Protein AF-A0A957AIT2-F1 (afdb_monomer_lite)

Structure (mmCIF, N/CA/C/O backbone):
data_AF-A0A957AIT2-F1
#
_entry.id   AF-A0A957AIT2-F1
#
loop_
_atom_site.group_PDB
_atom_site.id
_atom_site.type_symbol
_atom_site.label_atom_id
_atom_site.label_alt_id
_atom_site.label_comp_id
_atom_site.label_asym_id
_atom_site.label_entity_id
_atom_site.label_seq_id
_atom_site.pdbx_PDB_ins_code
_atom_site.Cartn_x
_atom_site.Cartn_y
_atom_site.Cartn_z
_atom_site.occupancy
_atom_site.B_iso_or_equiv
_atom_site.auth_seq_id
_atom_site.auth_comp_id
_atom_site.auth_asym_id
_atom_site.auth_atom_id
_atom_site.pdbx_PDB_model_num
ATOM 1 N N . ASN A 1 1 ? -13.428 -5.213 10.935 1.00 80.31 1 ASN A N 1
ATOM 2 C CA . ASN A 1 1 ? -12.394 -4.360 10.309 1.00 80.31 1 ASN A CA 1
ATOM 3 C C . ASN A 1 1 ? -12.955 -3.032 9.806 1.00 80.31 1 ASN A C 1
ATOM 5 O O . ASN A 1 1 ? -12.672 -2.634 8.687 1.00 80.31 1 ASN A O 1
ATOM 9 N N . GLU A 1 2 ? -13.707 -2.299 10.631 1.00 89.56 2 GLU A N 1
ATOM 10 C CA . GLU A 1 2 ? -14.341 -1.042 10.191 1.00 89.56 2 GLU A CA 1
ATOM 11 C C . GLU A 1 2 ? -13.316 0.055 9.853 1.00 89.56 2 GLU A C 1
ATOM 13 O O . GLU A 1 2 ? -13.430 0.716 8.826 1.00 89.56 2 GLU A O 1
ATOM 18 N N . MET A 1 3 ? -12.256 0.192 10.657 1.00 92.62 3 MET A N 1
ATOM 19 C CA . MET A 1 3 ? -11.176 1.155 10.390 1.00 92.62 3 MET A CA 1
ATOM 20 C C . MET A 1 3 ? -10.476 0.885 9.052 1.00 92.62 3 MET A C 1
ATOM 22 O O . MET A 1 3 ? -10.185 1.811 8.296 1.00 92.62 3 MET A O 1
ATOM 26 N N . LEU A 1 4 ? -10.222 -0.390 8.745 1.00 95.00 4 LEU A N 1
ATOM 27 C CA . LEU A 1 4 ? -9.573 -0.775 7.497 1.00 95.00 4 LEU A CA 1
ATOM 28 C C . LEU A 1 4 ? -10.496 -0.554 6.294 1.00 95.00 4 LEU A C 1
ATOM 30 O O . LEU A 1 4 ? -10.019 -0.084 5.270 1.00 95.00 4 LEU A O 1
ATOM 34 N N . GLU A 1 5 ? -11.803 -0.806 6.428 1.00 95.38 5 GLU A N 1
ATOM 35 C CA . GLU A 1 5 ? -12.797 -0.488 5.390 1.00 95.38 5 GLU A CA 1
ATOM 36 C C . GLU A 1 5 ? -12.816 1.009 5.052 1.00 95.38 5 GLU A C 1
ATOM 38 O O . GLU A 1 5 ? -12.813 1.400 3.883 1.00 95.38 5 GLU A O 1
ATOM 43 N N . GLN A 1 6 ? -12.766 1.872 6.071 1.00 93.88 6 GLN A N 1
ATOM 44 C CA . GLN A 1 6 ? -12.713 3.323 5.867 1.00 93.88 6 GLN A CA 1
ATOM 45 C C . GLN A 1 6 ? -11.458 3.748 5.097 1.00 93.88 6 GLN A C 1
ATOM 47 O O . GLN A 1 6 ? -11.542 4.572 4.182 1.00 93.88 6 GLN A O 1
ATOM 52 N N . VAL A 1 7 ? -10.297 3.173 5.430 1.00 95.38 7 VAL A N 1
ATOM 53 C CA . VAL A 1 7 ? -9.059 3.428 4.681 1.00 95.38 7 VAL A CA 1
ATOM 54 C C . VAL A 1 7 ? -9.151 2.862 3.269 1.00 95.38 7 VAL A C 1
ATOM 56 O O . VAL A 1 7 ? -8.837 3.574 2.317 1.00 95.38 7 VAL A O 1
ATOM 59 N N . ARG A 1 8 ? -9.633 1.628 3.109 1.00 95.81 8 ARG A N 1
ATOM 60 C CA . ARG A 1 8 ? -9.794 0.954 1.818 1.00 95.81 8 ARG A CA 1
ATOM 61 C C . ARG A 1 8 ? -10.650 1.771 0.855 1.00 95.81 8 ARG A C 1
ATOM 63 O O . ARG A 1 8 ? -10.234 1.977 -0.280 1.00 95.81 8 ARG A O 1
ATOM 70 N N . ASN A 1 9 ? -11.775 2.322 1.307 1.00 96.62 9 ASN A N 1
ATOM 71 C CA . ASN A 1 9 ? -12.659 3.138 0.465 1.00 96.62 9 ASN A CA 1
ATOM 72 C C . ASN A 1 9 ? -11.983 4.392 -0.105 1.00 96.62 9 ASN A C 1
ATOM 74 O O . ASN A 1 9 ? -12.340 4.852 -1.188 1.00 96.62 9 ASN A O 1
ATOM 78 N N . ARG A 1 10 ? -10.992 4.934 0.605 1.00 96.25 10 ARG A N 1
ATOM 79 C CA . ARG A 1 10 ? -10.238 6.124 0.189 1.00 96.25 10 ARG A CA 1
ATOM 80 C C . ARG A 1 10 ? -8.990 5.761 -0.609 1.00 96.25 10 ARG A C 1
ATOM 82 O O . ARG A 1 10 ? -8.646 6.451 -1.563 1.00 96.25 10 ARG A O 1
ATOM 89 N N . LEU A 1 11 ? -8.317 4.681 -0.222 1.00 96.56 11 LEU A N 1
ATOM 90 C CA . LEU A 1 11 ? -7.051 4.245 -0.799 1.00 96.56 11 LEU A CA 1
ATOM 91 C C . LEU A 1 11 ? -7.244 3.515 -2.132 1.00 96.56 11 LEU A C 1
ATOM 93 O O . LEU A 1 11 ? -6.480 3.756 -3.062 1.00 96.56 11 LEU A O 1
ATOM 97 N N . LEU A 1 12 ? -8.265 2.663 -2.259 1.00 97.62 12 LEU A N 1
ATOM 98 C CA . LEU A 1 12 ? -8.446 1.796 -3.426 1.00 97.62 12 LEU A CA 1
ATOM 99 C C . LEU A 1 12 ? -8.491 2.555 -4.768 1.00 97.62 12 LEU A C 1
ATOM 101 O O . LEU A 1 12 ? -7.780 2.134 -5.681 1.00 97.62 12 LEU A O 1
ATOM 105 N N . PRO A 1 13 ? -9.208 3.691 -4.910 1.00 97.88 13 PRO A N 1
ATOM 106 C CA . PRO A 1 13 ? -9.171 4.469 -6.150 1.00 97.88 13 PRO A CA 1
ATOM 107 C C . PRO A 1 13 ? -7.765 4.983 -6.498 1.00 97.88 13 PRO A C 1
ATOM 109 O O . PRO A 1 13 ? -7.395 5.061 -7.668 1.00 97.88 13 PRO A O 1
ATOM 112 N N . MET A 1 14 ? -6.951 5.309 -5.486 1.00 97.56 14 MET A N 1
ATOM 113 C CA . MET A 1 14 ? -5.562 5.732 -5.690 1.00 97.56 14 MET A CA 1
ATOM 114 C C . MET A 1 14 ? -4.704 4.565 -6.189 1.00 97.56 14 MET A C 1
AT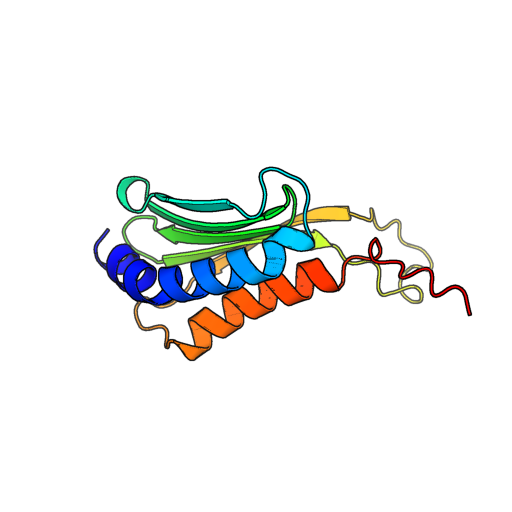OM 116 O O . MET A 1 14 ? -3.905 4.743 -7.105 1.00 97.56 14 MET A O 1
ATOM 120 N N . LEU A 1 15 ? -4.893 3.369 -5.619 1.00 98.00 15 LEU A N 1
ATOM 121 C CA . LEU A 1 15 ? -4.174 2.164 -6.040 1.00 98.00 15 LEU A CA 1
ATOM 122 C C . LEU A 1 15 ? -4.541 1.755 -7.467 1.00 98.00 15 LEU A C 1
ATOM 124 O O . LEU A 1 15 ? -3.652 1.395 -8.228 1.00 98.00 15 LEU A O 1
ATOM 128 N N . GLN A 1 16 ? -5.818 1.860 -7.846 1.00 98.19 16 GLN A N 1
ATOM 129 C CA . GLN A 1 16 ? -6.288 1.606 -9.213 1.00 98.19 16 GLN A CA 1
ATOM 130 C C . GLN A 1 16 ? -5.595 2.518 -10.225 1.00 98.19 16 GLN A C 1
ATOM 132 O O . GLN A 1 16 ? -5.035 2.031 -11.205 1.00 98.19 16 GLN A O 1
ATOM 137 N N . LEU A 1 17 ? -5.547 3.821 -9.941 1.00 97.31 17 LEU A N 1
ATOM 138 C CA . LEU A 1 17 ? -4.866 4.785 -10.801 1.00 97.31 17 LEU A CA 1
ATOM 139 C C . LEU A 1 17 ? -3.369 4.474 -10.944 1.00 97.31 17 LEU A C 1
ATOM 141 O O . LEU A 1 17 ? -2.831 4.492 -12.051 1.00 97.31 17 LEU A O 1
ATOM 145 N N . VAL A 1 18 ? -2.681 4.179 -9.837 1.00 95.81 18 VAL A N 1
ATOM 146 C CA . VAL A 1 18 ? -1.254 3.821 -9.881 1.00 95.81 18 VAL A CA 1
ATOM 147 C C . VAL A 1 18 ? -1.041 2.512 -10.633 1.00 95.81 18 VAL A C 1
ATOM 149 O O . VAL A 1 18 ? -0.117 2.423 -11.440 1.00 95.81 18 VAL A O 1
ATOM 152 N N . ALA A 1 19 ? -1.908 1.521 -10.428 1.00 96.44 19 ALA A N 1
ATOM 153 C CA . ALA A 1 19 ? -1.818 0.237 -11.103 1.00 96.44 19 ALA A CA 1
ATOM 154 C C . ALA A 1 19 ? -1.911 0.386 -12.629 1.00 96.44 19 ALA A C 1
ATOM 156 O O . ALA A 1 19 ? -1.110 -0.194 -13.362 1.00 96.44 19 ALA A O 1
ATOM 157 N N . GLU A 1 20 ? -2.834 1.215 -13.117 1.00 96.25 20 GLU A N 1
ATOM 158 C CA . GLU A 1 20 ? -2.952 1.528 -14.544 1.00 96.25 20 GLU A CA 1
ATOM 159 C C . GLU A 1 20 ? -1.698 2.214 -15.096 1.00 96.25 20 GLU A C 1
ATOM 161 O O . GLU A 1 20 ? -1.211 1.844 -16.164 1.00 96.25 20 GLU A O 1
ATOM 166 N N . GLN A 1 21 ? -1.134 3.170 -14.354 1.00 93.88 21 GLN A N 1
ATOM 167 C CA . GLN A 1 21 ? 0.076 3.887 -14.768 1.00 93.88 21 GLN A CA 1
ATOM 168 C C . GLN A 1 21 ? 1.330 3.004 -14.785 1.00 93.88 21 GLN A C 1
ATOM 170 O O . GLN A 1 21 ? 2.229 3.232 -15.598 1.00 93.88 21 GLN A O 1
ATOM 175 N N . TYR A 1 22 ? 1.416 2.026 -13.880 1.00 92.88 22 TYR A N 1
ATOM 176 C CA . TYR A 1 22 ? 2.583 1.152 -13.739 1.00 92.88 22 TYR A CA 1
ATOM 177 C C . TYR A 1 22 ? 2.519 -0.110 -14.585 1.00 92.88 22 TYR A C 1
ATOM 179 O O . TYR A 1 22 ? 3.575 -0.665 -14.870 1.00 92.88 22 TYR A O 1
ATOM 187 N N . ARG A 1 23 ? 1.337 -0.523 -15.058 1.00 92.56 23 ARG A N 1
ATOM 188 C CA . ARG A 1 23 ? 1.161 -1.695 -15.931 1.00 92.56 23 ARG A CA 1
ATOM 189 C C . ARG A 1 23 ? 2.180 -1.801 -17.083 1.00 92.56 23 ARG A C 1
ATOM 191 O O . ARG A 1 23 ? 2.694 -2.894 -17.276 1.00 92.56 23 ARG A O 1
ATOM 198 N N . PRO A 1 24 ? 2.545 -0.732 -17.824 1.00 90.62 24 PRO A N 1
ATOM 199 C CA . PRO A 1 24 ? 3.543 -0.844 -18.896 1.00 90.62 24 PRO A CA 1
ATOM 200 C C . PRO A 1 24 ? 5.010 -0.860 -18.416 1.00 90.62 24 PRO A C 1
ATOM 202 O O . PRO A 1 24 ? 5.911 -0.930 -19.245 1.00 90.62 24 PRO A O 1
ATOM 205 N N . ARG A 1 25 ? 5.277 -0.720 -17.110 1.00 86.00 25 ARG A N 1
ATOM 206 C CA . ARG A 1 25 ? 6.625 -0.547 -16.526 1.00 86.00 25 ARG A CA 1
ATOM 207 C C . ARG A 1 25 ? 7.098 -1.740 -15.703 1.00 86.00 25 ARG A C 1
ATOM 209 O O . ARG A 1 25 ? 8.224 -1.719 -15.214 1.00 86.00 25 ARG A O 1
ATOM 216 N N . VAL A 1 26 ? 6.237 -2.728 -15.503 1.00 87.62 26 VAL A N 1
ATOM 217 C CA . VAL A 1 26 ? 6.478 -3.871 -14.622 1.00 87.62 26 VAL A CA 1
ATOM 218 C C . VAL A 1 26 ? 6.249 -5.170 -15.385 1.00 87.62 26 VAL A C 1
ATOM 220 O O . VAL A 1 26 ? 5.722 -5.165 -16.498 1.00 87.62 26 VAL A O 1
ATOM 223 N N . ALA A 1 27 ? 6.694 -6.283 -14.809 1.00 86.75 27 ALA A N 1
ATOM 224 C CA . ALA A 1 27 ? 6.526 -7.594 -15.421 1.00 86.75 27 ALA A CA 1
ATOM 225 C C . ALA A 1 27 ? 5.043 -7.984 -15.547 1.00 86.75 27 ALA A C 1
ATOM 227 O O . ALA A 1 27 ? 4.184 -7.500 -14.809 1.00 86.75 27 ALA A O 1
ATOM 228 N N . GLU A 1 28 ? 4.754 -8.906 -16.465 1.00 88.50 28 GLU A N 1
ATOM 229 C CA . GLU A 1 28 ? 3.422 -9.492 -16.594 1.00 88.50 28 GLU A CA 1
ATOM 230 C C . GLU A 1 28 ? 2.959 -10.105 -15.261 1.00 88.50 28 GLU A C 1
ATOM 232 O O . GLU A 1 28 ? 3.749 -10.687 -14.516 1.00 88.50 28 GLU A O 1
ATOM 237 N N . GLY A 1 29 ? 1.674 -9.934 -14.945 1.00 90.56 29 GLY A N 1
ATOM 238 C CA . GLY A 1 29 ? 1.106 -10.295 -13.644 1.00 90.56 29 GLY A CA 1
ATOM 239 C C . GLY A 1 29 ? 1.179 -9.182 -12.597 1.00 90.56 29 GLY A C 1
ATOM 240 O O . GLY A 1 29 ? 0.516 -9.297 -11.573 1.00 90.56 29 GLY A O 1
ATOM 241 N N . TYR A 1 30 ? 1.892 -8.087 -12.872 1.00 93.69 30 TYR A N 1
ATOM 242 C CA . TYR A 1 30 ? 1.967 -6.905 -12.019 1.00 93.69 30 TYR A CA 1
ATOM 243 C C . TYR A 1 30 ? 1.456 -5.645 -12.744 1.00 93.69 30 TYR A C 1
ATOM 245 O O . TYR A 1 30 ? 1.384 -5.609 -13.976 1.00 93.69 30 TYR A O 1
ATOM 253 N N . PRO A 1 31 ? 1.091 -4.583 -12.007 1.00 96.25 31 PRO A N 1
ATOM 254 C CA . PRO A 1 31 ? 0.969 -4.515 -10.550 1.00 96.25 31 PRO A CA 1
ATOM 255 C C . PRO A 1 31 ? -0.306 -5.212 -10.038 1.00 96.25 31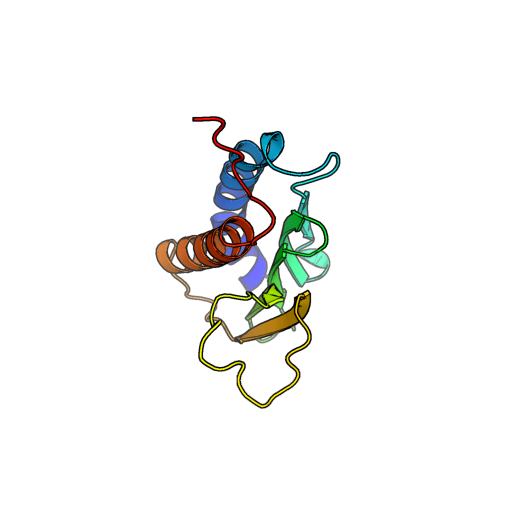 PRO A C 1
ATOM 257 O O . PRO A 1 31 ? -1.326 -5.235 -10.730 1.00 96.25 31 PRO A O 1
ATOM 260 N N . VAL A 1 32 ? -0.261 -5.752 -8.818 1.00 97.38 32 VAL A N 1
ATOM 261 C CA . VAL A 1 32 ? -1.383 -6.458 -8.174 1.00 97.38 32 VAL A CA 1
ATOM 262 C C . VAL A 1 32 ? -1.975 -5.585 -7.078 1.00 97.38 32 VAL A C 1
ATOM 264 O O . VAL A 1 32 ? -1.288 -5.196 -6.137 1.00 97.38 32 VAL A O 1
ATOM 267 N N . ILE A 1 33 ? -3.269 -5.289 -7.180 1.00 98.19 33 ILE A N 1
ATOM 268 C CA . ILE A 1 33 ? -4.024 -4.686 -6.080 1.00 98.19 33 ILE A CA 1
ATOM 269 C C . ILE A 1 33 ? -4.538 -5.816 -5.203 1.00 98.19 33 ILE A C 1
ATOM 271 O O . ILE A 1 33 ? -5.241 -6.706 -5.681 1.00 98.19 33 ILE A O 1
ATOM 275 N N . VAL A 1 34 ? -4.228 -5.747 -3.916 1.00 97.75 34 VAL A N 1
ATOM 276 C CA . VAL A 1 34 ? -4.732 -6.693 -2.928 1.00 97.75 34 VAL A CA 1
ATOM 277 C C . VAL A 1 34 ? -5.839 -6.007 -2.140 1.00 97.75 34 VAL A C 1
ATOM 279 O O . VAL A 1 34 ? -5.581 -5.054 -1.414 1.00 97.75 34 VAL A O 1
ATOM 282 N N . ASP A 1 35 ? -7.078 -6.465 -2.304 1.00 97.56 35 ASP A N 1
ATOM 283 C CA . ASP A 1 35 ? -8.263 -5.956 -1.600 1.00 97.56 35 ASP A CA 1
ATOM 284 C C . ASP A 1 35 ? -8.870 -7.088 -0.763 1.00 97.56 35 ASP A C 1
ATOM 286 O O . ASP A 1 35 ? -9.838 -7.741 -1.146 1.00 97.56 35 ASP A O 1
ATOM 290 N N . AL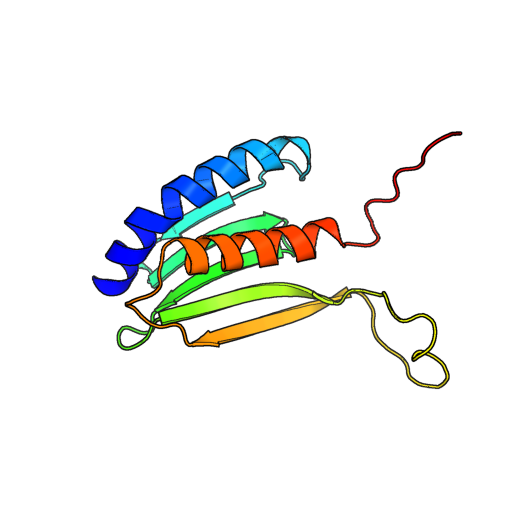A A 1 36 ? -8.214 -7.379 0.358 1.00 95.94 36 ALA A N 1
ATOM 291 C CA . ALA A 1 36 ? -8.507 -8.506 1.235 1.00 95.94 36 ALA A CA 1
ATOM 292 C C . ALA A 1 36 ? -8.839 -7.995 2.648 1.00 95.94 36 ALA A C 1
ATOM 294 O O . ALA A 1 36 ? -8.303 -8.454 3.660 1.00 95.94 36 ALA A O 1
ATOM 295 N N . VAL A 1 37 ? -9.727 -6.995 2.725 1.00 95.38 37 VAL A N 1
ATOM 296 C CA . VAL A 1 37 ? -10.155 -6.380 3.994 1.00 95.38 37 VAL A CA 1
ATOM 297 C C . VAL A 1 37 ? -10.716 -7.399 5.000 1.00 95.38 37 VAL A C 1
ATOM 299 O O . VAL A 1 37 ? -10.394 -7.270 6.190 1.00 95.38 37 VAL A O 1
ATOM 302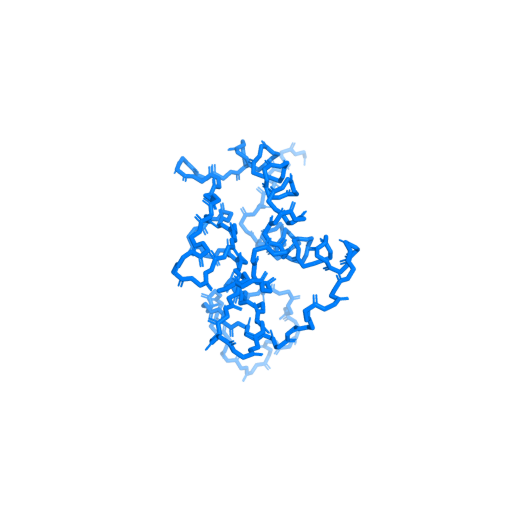 N N . PRO A 1 38 ? -11.467 -8.450 4.595 1.00 92.88 38 PRO A N 1
ATOM 303 C CA . PRO A 1 38 ? -11.869 -9.521 5.511 1.00 92.88 38 PRO A CA 1
ATOM 304 C C . PRO A 1 38 ? -10.682 -10.254 6.154 1.00 92.88 38 PRO A C 1
ATOM 306 O O . PRO A 1 38 ? -10.773 -10.675 7.302 1.00 92.88 38 PRO A O 1
ATOM 309 N N . GLN A 1 39 ? -9.559 -10.359 5.442 1.00 93.69 39 GLN A N 1
ATOM 310 C CA . GLN A 1 39 ? -8.296 -10.939 5.906 1.00 93.69 39 GLN A CA 1
ATOM 311 C C . GLN A 1 39 ? -7.388 -9.909 6.602 1.00 93.69 39 GLN A C 1
ATOM 313 O O . GLN A 1 39 ? -6.304 -10.256 7.062 1.00 93.69 39 GLN A O 1
ATOM 318 N N . GLY A 1 40 ? -7.831 -8.654 6.715 1.00 95.12 40 GLY A N 1
ATOM 319 C CA . GLY A 1 40 ? -7.136 -7.610 7.461 1.00 95.12 40 GLY A CA 1
ATOM 320 C C . GLY A 1 40 ? -6.076 -6.847 6.676 1.00 95.12 40 GLY A C 1
ATOM 321 O O . GLY A 1 40 ? -5.234 -6.215 7.315 1.00 95.12 40 GLY A O 1
ATOM 322 N N . LEU A 1 41 ? -6.109 -6.860 5.335 1.00 95.62 41 LEU A N 1
ATOM 323 C CA . LEU A 1 41 ? -5.161 -6.083 4.532 1.00 95.62 41 LEU A CA 1
ATOM 324 C C . LEU A 1 41 ? -5.734 -5.501 3.229 1.00 95.62 41 LEU A C 1
ATOM 326 O O . LEU A 1 41 ? -6.591 -6.092 2.578 1.00 95.62 41 LEU A O 1
ATOM 330 N N . VAL A 1 42 ? -5.217 -4.341 2.828 1.00 97.69 42 VAL A N 1
ATOM 331 C CA . VAL A 1 42 ? -5.433 -3.735 1.504 1.00 97.69 42 VAL A CA 1
ATOM 332 C C . VAL A 1 42 ? -4.128 -3.113 1.021 1.00 97.69 42 VAL A C 1
ATOM 334 O O . VAL A 1 42 ? -3.408 -2.519 1.820 1.00 97.69 42 VAL A O 1
ATOM 337 N N . GLY A 1 43 ? -3.779 -3.228 -0.255 1.00 97.75 43 GLY A N 1
ATOM 338 C CA . GLY A 1 43 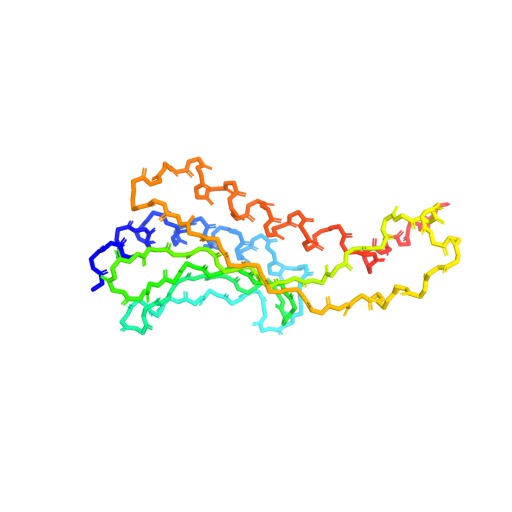? -2.473 -2.770 -0.714 1.00 97.75 43 GLY A CA 1
ATOM 339 C C . GLY A 1 43 ? -2.208 -2.931 -2.199 1.00 97.75 43 GLY A C 1
ATOM 340 O O . GLY A 1 43 ? -3.095 -3.265 -2.985 1.00 97.75 43 GLY A O 1
ATOM 341 N N . LEU A 1 44 ? -0.962 -2.660 -2.567 1.00 98.38 44 LEU A N 1
ATOM 342 C CA . LEU A 1 44 ? -0.453 -2.733 -3.928 1.00 98.38 44 LEU A CA 1
ATOM 343 C C . LEU A 1 44 ? 0.922 -3.393 -3.925 1.00 98.38 44 LEU A C 1
ATOM 345 O O . LEU A 1 44 ? 1.827 -2.946 -3.219 1.00 98.38 44 LEU A O 1
ATOM 349 N N . GLU A 1 45 ? 1.083 -4.387 -4.784 1.00 97.50 45 GLU A N 1
ATOM 350 C CA . GLU A 1 45 ? 2.371 -4.925 -5.202 1.00 97.50 45 GLU A CA 1
ATOM 351 C C . GLU A 1 45 ? 2.709 -4.330 -6.571 1.00 97.50 45 GLU A C 1
ATOM 353 O O . GLU A 1 45 ? 1.998 -4.563 -7.549 1.00 97.50 45 GLU A O 1
ATOM 358 N N . ILE A 1 46 ? 3.775 -3.531 -6.654 1.00 93.75 46 ILE A N 1
ATOM 359 C CA . ILE A 1 46 ? 4.274 -3.023 -7.939 1.00 93.75 46 ILE A CA 1
ATOM 360 C C . ILE A 1 46 ? 5.050 -4.122 -8.665 1.00 93.75 46 ILE A C 1
ATOM 362 O O . ILE A 1 46 ? 4.923 -4.255 -9.877 1.00 93.75 46 ILE A O 1
ATOM 366 N N . ASP A 1 47 ? 5.822 -4.910 -7.921 1.00 89.56 47 ASP A N 1
ATOM 367 C CA . ASP A 1 47 ? 6.512 -6.117 -8.374 1.00 89.56 47 ASP A CA 1
ATOM 368 C C . ASP A 1 47 ? 6.746 -7.048 -7.151 1.00 89.56 47 ASP A C 1
ATOM 370 O O . ASP A 1 47 ? 6.416 -6.653 -6.026 1.00 89.56 47 ASP A O 1
ATOM 374 N N . PRO A 1 48 ? 7.344 -8.250 -7.308 1.00 86.06 48 PRO A N 1
ATOM 375 C CA . PRO A 1 48 ? 7.567 -9.186 -6.195 1.00 86.06 48 PRO A CA 1
ATOM 376 C C . PRO A 1 48 ? 8.404 -8.645 -5.021 1.00 86.06 48 PRO A C 1
ATOM 378 O O . PRO A 1 48 ? 8.434 -9.241 -3.946 1.00 86.06 48 PRO A O 1
ATOM 381 N N . ASN A 1 49 ? 9.152 -7.565 -5.228 1.00 88.19 49 ASN A N 1
ATOM 382 C CA . ASN A 1 49 ? 10.055 -6.960 -4.260 1.00 88.19 49 ASN A CA 1
ATOM 383 C C . ASN A 1 49 ? 9.566 -5.611 -3.723 1.00 88.19 49 ASN A C 1
ATOM 385 O O . ASN A 1 49 ? 10.152 -5.138 -2.749 1.00 88.19 49 ASN A O 1
ATOM 389 N N . TYR A 1 50 ? 8.562 -4.986 -4.343 1.00 93.38 50 TYR A N 1
ATOM 390 C CA . TYR A 1 50 ? 8.065 -3.659 -3.985 1.00 93.38 50 TYR A CA 1
ATOM 391 C C . TYR A 1 50 ? 6.562 -3.691 -3.713 1.00 93.38 50 TYR A C 1
ATOM 393 O O . TYR A 1 50 ? 5.754 -3.719 -4.641 1.00 93.38 50 TYR A O 1
ATOM 401 N N . ALA A 1 51 ? 6.186 -3.604 -2.437 1.00 97.19 51 ALA A N 1
ATOM 402 C CA . ALA A 1 51 ? 4.791 -3.589 -2.015 1.00 97.19 51 ALA A CA 1
ATOM 403 C C . ALA A 1 51 ? 4.519 -2.609 -0.867 1.00 97.19 51 ALA A C 1
ATOM 405 O O . ALA A 1 51 ? 5.390 -2.321 -0.042 1.00 97.19 51 ALA A O 1
ATOM 406 N N . LEU A 1 52 ? 3.279 -2.125 -0.817 1.00 98.19 52 LEU A N 1
ATOM 407 C CA . LEU A 1 52 ? 2.695 -1.394 0.304 1.00 98.19 52 LEU A CA 1
ATOM 408 C C . LEU A 1 52 ? 1.399 -2.090 0.700 1.00 98.19 52 LEU A C 1
ATOM 410 O O . LEU A 1 52 ? 0.485 -2.189 -0.119 1.00 98.19 52 LEU A O 1
ATOM 414 N N . TYR A 1 53 ? 1.290 -2.466 1.968 1.00 98.06 53 TYR A N 1
ATOM 415 C CA . TYR A 1 53 ? 0.041 -2.919 2.563 1.00 98.06 53 TYR A CA 1
ATOM 416 C C . TYR A 1 53 ? -0.365 -2.020 3.714 1.00 98.06 53 TYR A C 1
ATOM 418 O O . TYR A 1 53 ? 0.458 -1.610 4.528 1.00 98.06 53 TYR A O 1
ATOM 426 N N . ILE A 1 54 ? -1.659 -1.755 3.806 1.00 97.69 54 ILE A N 1
ATOM 427 C CA . ILE A 1 54 ? -2.292 -1.298 5.028 1.00 97.69 54 ILE A CA 1
ATOM 428 C C . ILE A 1 54 ? -2.883 -2.523 5.708 1.00 97.69 54 ILE A C 1
ATOM 430 O O . ILE A 1 54 ? -3.753 -3.180 5.138 1.00 97.69 54 ILE A O 1
ATOM 434 N N . THR A 1 55 ? -2.404 -2.829 6.909 1.00 97.25 55 THR A N 1
ATOM 435 C CA . THR A 1 55 ? -2.815 -4.005 7.681 1.00 97.25 55 THR A CA 1
ATOM 436 C C . THR A 1 55 ? -3.430 -3.602 9.016 1.00 97.25 55 THR A C 1
ATOM 438 O O . THR A 1 55 ? -3.244 -2.480 9.495 1.00 97.25 55 THR A O 1
ATOM 441 N N . THR A 1 56 ? -4.185 -4.510 9.633 1.00 95.19 56 THR A N 1
ATOM 442 C CA . THR A 1 56 ? -4.725 -4.319 10.984 1.00 95.19 56 THR A CA 1
ATOM 443 C C . THR A 1 56 ? -4.599 -5.582 11.823 1.00 95.19 56 THR A C 1
ATOM 445 O O . THR A 1 56 ? -4.745 -6.690 11.315 1.00 95.19 56 THR A O 1
ATOM 448 N N . ASP A 1 57 ? -4.352 -5.410 13.119 1.00 90.88 57 ASP A N 1
ATOM 449 C CA . ASP A 1 57 ? -4.451 -6.468 14.134 1.00 90.88 57 ASP A CA 1
ATOM 450 C C . ASP A 1 57 ? -5.811 -6.456 14.867 1.00 90.88 57 ASP A C 1
ATOM 452 O O . ASP A 1 57 ? -6.018 -7.202 15.821 1.00 90.88 57 ASP A O 1
ATOM 456 N N . GLY A 1 58 ? -6.741 -5.600 14.426 1.00 86.00 58 GLY A N 1
ATOM 457 C CA . GLY A 1 58 ? -8.046 -5.373 15.045 1.00 86.00 58 GLY A CA 1
ATOM 458 C C . GLY A 1 58 ? -8.090 -4.187 16.014 1.00 86.00 58 GLY A C 1
ATOM 459 O O . GLY A 1 58 ? -9.170 -3.637 16.221 1.00 86.00 58 GLY A O 1
ATOM 460 N N . GLY A 1 59 ? -6.949 -3.747 16.557 1.00 88.00 59 GLY A N 1
ATOM 461 C CA . GLY A 1 59 ? -6.853 -2.584 17.450 1.00 88.00 59 GLY A CA 1
ATOM 462 C C . GLY A 1 59 ? -6.172 -1.375 16.809 1.00 88.00 59 GLY A C 1
ATOM 463 O O . GLY A 1 59 ? -6.532 -0.233 17.092 1.00 88.00 59 GLY A O 1
ATOM 464 N N . GLN A 1 60 ? -5.217 -1.618 15.915 1.00 93.56 60 GLN A N 1
ATOM 465 C CA . GLN A 1 60 ? -4.384 -0.603 15.290 1.00 93.56 60 GLN A CA 1
ATOM 466 C C . GLN A 1 60 ? -4.226 -0.861 13.785 1.00 93.56 60 GLN A C 1
ATOM 468 O O . GLN A 1 60 ? -4.412 -1.976 13.288 1.00 93.56 60 GLN A O 1
ATOM 473 N N . LEU A 1 61 ? -3.916 0.203 13.040 1.00 96.69 61 LEU A N 1
ATOM 474 C CA . LEU A 1 61 ? -3.530 0.127 11.636 1.00 96.69 61 LEU A CA 1
ATOM 475 C C . LEU A 1 61 ? -2.011 0.224 11.493 1.00 96.69 61 LEU A C 1
ATOM 477 O O . LEU A 1 61 ? -1.346 0.971 12.218 1.00 96.69 61 LEU A O 1
ATOM 481 N N . TYR A 1 62 ? -1.481 -0.468 10.492 1.00 98.00 62 TYR A N 1
ATOM 482 C CA . TYR A 1 62 ? -0.074 -0.427 10.125 1.00 98.00 62 TYR A CA 1
ATOM 483 C C . TYR A 1 62 ? 0.085 -0.197 8.628 1.00 98.00 62 TYR A C 1
ATOM 485 O O . TYR A 1 62 ? -0.730 -0.665 7.839 1.00 98.00 62 TYR A O 1
ATOM 493 N N . ALA A 1 63 ? 1.146 0.509 8.249 1.00 97.88 63 ALA A N 1
ATOM 494 C CA . ALA A 1 63 ? 1.655 0.532 6.887 1.00 97.88 63 ALA A CA 1
ATOM 495 C C . ALA A 1 63 ? 2.890 -0.371 6.825 1.00 97.88 63 ALA A C 1
ATOM 497 O O . ALA A 1 63 ? 3.890 -0.099 7.491 1.00 97.88 63 ALA A O 1
ATOM 498 N N . ASP A 1 64 ? 2.792 -1.437 6.045 1.00 97.62 64 ASP A N 1
ATOM 499 C CA . ASP A 1 64 ? 3.830 -2.428 5.806 1.00 97.62 64 ASP A CA 1
ATOM 500 C C . ASP A 1 64 ? 4.445 -2.182 4.425 1.00 97.62 64 ASP A C 1
ATOM 502 O O . ASP A 1 64 ? 3.790 -2.371 3.398 1.00 97.62 64 ASP A O 1
ATOM 506 N N . TYR A 1 65 ? 5.706 -1.759 4.398 1.00 97.12 65 TYR A N 1
ATOM 507 C CA . TYR A 1 65 ? 6.480 -1.614 3.171 1.00 97.12 65 TYR A CA 1
ATOM 508 C C . TYR A 1 65 ? 7.409 -2.806 2.982 1.00 97.12 65 TYR A C 1
ATOM 510 O O . TYR A 1 65 ? 8.187 -3.152 3.874 1.00 97.12 65 TYR A O 1
ATOM 518 N N . TYR A 1 66 ? 7.396 -3.352 1.772 1.00 94.62 66 TYR A N 1
ATOM 519 C CA . TYR A 1 66 ? 8.388 -4.297 1.278 1.00 94.62 66 TYR A CA 1
ATOM 520 C C . TYR A 1 66 ? 9.135 -3.629 0.128 1.00 94.62 66 TYR A C 1
ATOM 522 O O . TYR A 1 66 ? 8.508 -3.126 -0.800 1.00 94.62 66 TYR A O 1
ATOM 530 N N . TYR A 1 67 ? 10.460 -3.538 0.218 1.00 91.19 67 TYR A N 1
ATOM 531 C CA . TYR A 1 67 ? 11.299 -2.946 -0.830 1.00 91.19 67 TYR A CA 1
ATOM 532 C C . TYR A 1 67 ? 12.731 -3.484 -0.768 1.00 91.19 67 TYR A C 1
ATOM 534 O O . TYR A 1 67 ? 13.141 -4.115 0.207 1.00 91.19 67 TYR A O 1
ATOM 542 N N . ARG A 1 68 ? 13.538 -3.198 -1.794 1.00 84.19 68 ARG A N 1
ATOM 543 C CA . ARG A 1 68 ? 14.979 -3.508 -1.808 1.00 84.19 68 ARG A CA 1
ATOM 544 C C . ARG A 1 68 ? 15.791 -2.304 -1.349 1.00 84.19 68 ARG A C 1
ATOM 546 O O . ARG A 1 68 ? 15.527 -1.175 -1.763 1.00 84.19 68 ARG A O 1
ATOM 553 N N . SER A 1 69 ? 16.803 -2.529 -0.515 1.00 76.50 69 SER A N 1
ATOM 554 C CA . SER A 1 69 ? 17.724 -1.460 -0.112 1.00 76.50 69 SER A CA 1
ATOM 555 C C . SER A 1 69 ? 18.463 -0.867 -1.326 1.00 76.50 69 SER A C 1
ATOM 557 O O . SER A 1 69 ? 19.026 -1.601 -2.141 1.00 76.50 69 SER A O 1
ATOM 559 N N . SER A 1 70 ? 18.462 0.468 -1.461 1.00 65.75 70 SER A N 1
ATOM 560 C CA . SER A 1 70 ? 19.132 1.158 -2.572 1.00 65.75 70 SER A CA 1
ATOM 561 C C . SER A 1 70 ? 20.649 1.262 -2.365 1.00 65.75 70 SER A C 1
ATOM 563 O O . SER A 1 70 ? 21.154 1.334 -1.238 1.00 65.75 70 SER A O 1
ATOM 565 N N . ARG A 1 71 ? 21.396 1.292 -3.477 1.00 59.25 71 ARG A N 1
ATOM 566 C CA . ARG A 1 71 ? 22.863 1.399 -3.519 1.00 59.25 71 ARG A CA 1
ATOM 567 C C . ARG A 1 71 ? 23.279 2.800 -3.972 1.00 59.25 71 ARG A C 1
ATOM 569 O O . ARG A 1 71 ? 23.836 2.968 -5.048 1.00 59.25 71 ARG A O 1
ATOM 576 N N . ASN A 1 72 ? 23.002 3.804 -3.147 1.00 55.12 72 ASN A N 1
ATOM 577 C CA . ASN A 1 72 ? 23.253 5.201 -3.527 1.00 55.12 72 ASN A CA 1
ATOM 578 C C . ASN A 1 72 ? 24.521 5.786 -2.893 1.00 55.12 72 ASN A C 1
ATOM 580 O O . ASN A 1 72 ? 24.913 6.896 -3.235 1.00 55.12 72 ASN A O 1
ATOM 584 N N . ASP A 1 73 ? 25.172 5.059 -1.979 1.00 51.06 73 ASP A N 1
ATOM 585 C CA . ASP A 1 73 ? 26.346 5.561 -1.266 1.00 51.06 73 ASP A CA 1
ATOM 586 C C . ASP A 1 73 ? 27.622 4.808 -1.661 1.00 51.06 73 ASP A C 1
ATOM 588 O O . ASP A 1 73 ? 28.053 3.835 -1.037 1.00 51.06 73 ASP A O 1
ATOM 592 N N . VAL A 1 74 ? 28.232 5.274 -2.749 1.00 50.03 74 VAL A N 1
ATOM 593 C CA . VAL A 1 74 ? 29.542 4.804 -3.22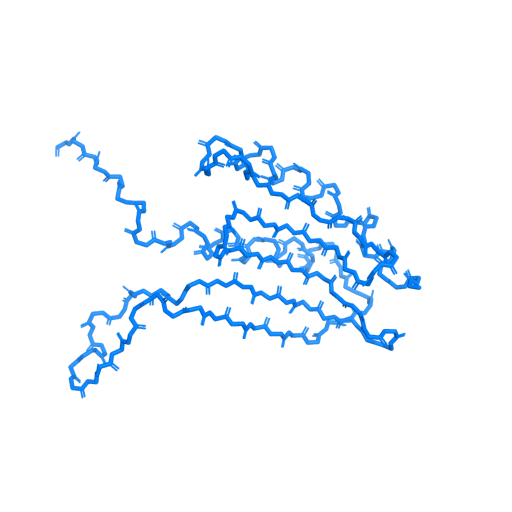0 1.00 50.03 74 VAL A CA 1
ATOM 594 C C . VAL A 1 74 ? 30.665 5.256 -2.266 1.00 50.03 74 VAL A C 1
ATOM 596 O O . VAL A 1 74 ? 31.742 4.666 -2.272 1.00 50.03 74 VAL A O 1
ATOM 599 N N . ARG A 1 75 ? 30.431 6.260 -1.402 1.00 53.06 75 ARG A N 1
ATOM 600 C CA . ARG A 1 75 ? 31.457 6.867 -0.534 1.00 53.06 75 ARG A CA 1
ATOM 601 C C . ARG A 1 75 ? 31.494 6.278 0.881 1.00 53.06 75 ARG A C 1
ATOM 603 O O . ARG A 1 75 ? 32.575 6.195 1.452 1.00 53.06 75 ARG A O 1
ATOM 610 N N . SER A 1 76 ? 30.381 5.781 1.422 1.00 46.84 76 SER A N 1
ATOM 611 C CA . SER A 1 76 ? 30.332 5.101 2.731 1.00 46.84 76 SER A CA 1
ATOM 612 C C . SER A 1 76 ? 30.750 3.627 2.686 1.00 46.84 76 SER A C 1
ATOM 614 O O . SER A 1 76 ? 30.636 2.925 3.689 1.00 46.84 76 SER A O 1
ATOM 616 N N . SER A 1 77 ? 31.147 3.127 1.514 1.00 44.50 77 SER A N 1
ATOM 617 C CA . SER A 1 77 ? 31.460 1.711 1.276 1.00 44.50 77 SER A CA 1
ATOM 618 C C . SER A 1 77 ? 32.938 1.366 1.496 1.00 44.50 77 SER A C 1
ATOM 620 O O . SER A 1 77 ? 33.320 0.203 1.385 1.00 44.50 77 SER A O 1
ATOM 622 N N . ALA A 1 78 ? 33.787 2.345 1.820 1.00 45.19 78 ALA A N 1
ATOM 623 C CA . ALA A 1 78 ? 35.155 2.059 2.228 1.00 45.19 78 ALA A CA 1
ATOM 624 C C . ALA A 1 78 ? 35.118 1.328 3.585 1.00 45.19 78 ALA A C 1
ATOM 626 O O . ALA A 1 78 ? 34.779 1.931 4.598 1.00 45.19 78 ALA A O 1
ATOM 627 N N . MET A 1 79 ? 35.475 0.037 3.596 1.00 43.28 79 MET A N 1
ATOM 628 C CA . MET A 1 79 ? 35.665 -0.832 4.778 1.00 43.28 79 MET A CA 1
ATOM 629 C C . MET A 1 79 ? 34.445 -1.580 5.364 1.00 43.28 79 MET A C 1
ATOM 631 O O . MET A 1 79 ? 34.598 -2.202 6.415 1.00 43.28 79 MET A O 1
ATOM 635 N N . ARG A 1 80 ? 33.252 -1.594 4.746 1.00 50.00 80 ARG A N 1
ATOM 636 C CA . ARG A 1 80 ? 32.134 -2.451 5.216 1.00 50.00 80 ARG A CA 1
ATOM 637 C C . ARG A 1 80 ? 31.425 -3.164 4.068 1.00 50.00 80 ARG A C 1
ATOM 639 O O . ARG A 1 80 ? 30.932 -2.513 3.150 1.00 50.00 80 ARG A O 1
ATOM 646 N N . GLU A 1 81 ? 31.327 -4.491 4.151 1.00 49.53 81 GLU A N 1
ATOM 647 C CA . GLU A 1 81 ? 30.474 -5.280 3.259 1.00 49.53 81 GLU A CA 1
ATOM 648 C C . GLU A 1 81 ? 29.010 -4.881 3.480 1.00 49.53 81 GLU A C 1
ATOM 650 O O . GLU A 1 81 ? 28.459 -5.029 4.571 1.00 49.53 81 GLU A O 1
ATOM 655 N N . LYS A 1 82 ? 28.375 -4.333 2.442 1.00 45.78 82 LYS A N 1
ATOM 656 C CA . LYS A 1 82 ? 26.947 -4.014 2.437 1.00 45.78 82 LYS A CA 1
ATOM 657 C C . LYS A 1 82 ? 26.287 -4.862 1.358 1.00 45.78 82 LYS A C 1
ATOM 659 O O . LYS A 1 82 ? 26.474 -4.607 0.169 1.00 45.78 82 LYS A O 1
ATOM 664 N N . PHE A 1 83 ? 25.534 -5.878 1.772 1.00 48.97 83 PHE A N 1
ATOM 665 C CA . PHE A 1 83 ? 24.807 -6.755 0.856 1.00 48.97 83 PHE A CA 1
ATOM 666 C C . PHE A 1 83 ? 23.673 -5.964 0.180 1.00 48.97 83 PHE A C 1
ATOM 668 O O . PHE A 1 83 ? 22.666 -5.606 0.793 1.00 48.97 83 PHE A O 1
ATOM 675 N N . SER A 1 84 ? 23.909 -5.608 -1.085 1.00 54.16 84 SER A N 1
ATOM 676 C CA . SER A 1 84 ? 22.970 -4.916 -1.973 1.00 54.16 84 SER A CA 1
ATOM 677 C C . SER A 1 84 ? 21.729 -5.768 -2.216 1.00 54.16 84 SER A C 1
ATOM 679 O O . SER A 1 84 ? 21.834 -6.985 -2.345 1.00 54.16 84 SER A O 1
ATOM 681 N N . GLY A 1 85 ? 20.561 -5.132 -2.339 1.00 63.06 85 GLY A N 1
ATOM 682 C CA . GLY A 1 85 ? 19.324 -5.857 -2.605 1.00 63.06 85 GLY A CA 1
ATOM 683 C C . GLY A 1 85 ? 18.927 -6.766 -1.444 1.00 63.06 85 GLY A C 1
ATOM 684 O O . GLY A 1 85 ? 18.357 -7.822 -1.668 1.00 63.06 85 GLY A O 1
ATOM 685 N N . SER A 1 86 ? 19.213 -6.397 -0.196 1.00 75.69 86 SER A N 1
ATOM 686 C CA . SER A 1 86 ? 18.514 -7.060 0.905 1.00 75.69 86 SER A CA 1
ATOM 687 C C . SER A 1 86 ? 17.032 -6.686 0.817 1.00 75.69 86 SER A C 1
ATOM 689 O O . SER A 1 86 ? 16.733 -5.499 0.614 1.00 75.69 86 SER A O 1
ATOM 691 N N . PRO A 1 87 ? 16.103 -7.645 0.973 1.00 83.56 87 PRO A N 1
ATOM 692 C CA . PRO A 1 87 ? 14.723 -7.296 1.261 1.00 83.56 87 PRO A CA 1
ATOM 693 C C . PRO A 1 87 ? 14.695 -6.473 2.552 1.00 83.56 87 PRO A C 1
ATOM 695 O O . PRO A 1 87 ? 15.426 -6.757 3.507 1.00 83.56 87 PRO A O 1
ATOM 698 N N . VAL A 1 88 ? 13.886 -5.424 2.549 1.00 89.31 88 VAL A N 1
ATOM 699 C CA . VAL A 1 88 ? 13.589 -4.602 3.714 1.00 89.31 88 VAL A CA 1
ATOM 700 C C . VAL A 1 88 ? 12.103 -4.720 3.982 1.00 89.31 88 VAL A C 1
ATOM 702 O O . VAL A 1 88 ? 11.294 -4.536 3.074 1.00 89.31 88 VAL A O 1
ATOM 705 N N . TYR A 1 89 ? 11.781 -5.020 5.234 1.00 93.94 89 TYR A N 1
ATOM 706 C CA . TYR A 1 89 ? 10.433 -4.965 5.768 1.00 93.94 89 TYR A CA 1
ATOM 707 C C . TYR A 1 89 ? 10.367 -3.810 6.767 1.00 93.94 89 TYR A C 1
ATOM 709 O O . TYR A 1 89 ? 11.107 -3.802 7.752 1.00 93.94 89 TYR A O 1
ATOM 717 N N . ASP A 1 90 ? 9.527 -2.821 6.480 1.00 95.25 90 ASP A N 1
ATOM 718 C CA . ASP A 1 90 ? 9.337 -1.639 7.317 1.00 95.25 90 ASP A CA 1
ATOM 719 C C . ASP A 1 90 ? 7.858 -1.508 7.679 1.00 95.25 90 ASP A C 1
ATOM 721 O O . ASP A 1 90 ? 7.024 -1.163 6.840 1.00 95.25 90 ASP A O 1
ATOM 725 N N . ARG A 1 91 ? 7.551 -1.816 8.942 1.00 97.06 91 ARG A N 1
ATOM 726 C CA . ARG A 1 91 ? 6.212 -1.729 9.518 1.00 97.06 91 ARG A CA 1
ATOM 727 C C . ARG A 1 91 ? 6.095 -0.480 10.369 1.00 97.06 91 ARG A C 1
ATOM 729 O O . ARG A 1 91 ? 6.786 -0.344 11.379 1.00 97.06 91 ARG A O 1
ATOM 736 N N . ARG A 1 92 ? 5.152 0.393 10.021 1.00 96.75 92 ARG A N 1
ATOM 737 C CA . ARG A 1 92 ? 4.918 1.654 10.731 1.00 96.75 92 ARG A CA 1
ATOM 738 C C . ARG A 1 92 ? 3.500 1.696 11.293 1.00 96.75 92 ARG A C 1
ATOM 740 O O . ARG A 1 92 ? 2.564 1.445 10.537 1.00 96.75 92 ARG A O 1
ATOM 747 N N . PRO A 1 93 ? 3.303 2.027 12.581 1.00 96.69 93 PRO A N 1
ATOM 748 C CA . PRO A 1 93 ? 1.968 2.300 13.096 1.00 96.69 93 PRO A CA 1
ATOM 749 C C . PRO A 1 93 ? 1.391 3.538 12.407 1.00 96.69 93 PRO A C 1
ATOM 751 O O . PRO A 1 93 ? 2.090 4.538 12.232 1.00 96.69 93 PRO A O 1
ATOM 754 N N . ILE A 1 94 ? 0.112 3.492 12.041 1.00 95.62 94 ILE A N 1
ATOM 755 C CA . ILE A 1 94 ? -0.571 4.619 11.406 1.00 95.62 94 ILE A CA 1
ATOM 756 C C . ILE A 1 94 ? -1.894 4.923 12.114 1.00 95.62 94 ILE A C 1
ATOM 758 O O . ILE A 1 94 ? -2.526 4.052 12.708 1.00 95.62 94 ILE A O 1
ATOM 762 N N . SER A 1 95 ? -2.299 6.191 12.080 1.00 91.56 95 SER A N 1
ATOM 763 C CA . SER A 1 95 ? -3.555 6.627 12.694 1.00 91.56 95 SER A CA 1
ATOM 764 C C . SER A 1 95 ? -4.758 6.164 11.862 1.00 91.56 95 SER A C 1
ATOM 766 O O . SER A 1 95 ? -4.700 6.222 10.638 1.00 91.56 95 SER A O 1
ATOM 768 N N . PRO A 1 96 ? -5.894 5.788 12.466 1.00 82.81 96 PRO A N 1
ATOM 769 C CA . PRO A 1 96 ? -7.137 5.614 11.711 1.00 82.81 96 PRO A CA 1
ATOM 770 C C . PRO A 1 96 ? -7.648 6.934 11.103 1.00 82.81 96 PRO A C 1
ATOM 772 O O . PRO A 1 96 ? -8.374 6.921 10.114 1.00 82.81 96 PRO A O 1
ATOM 775 N N . ALA A 1 97 ? -7.219 8.086 11.631 1.00 87.62 97 ALA A N 1
ATOM 776 C CA . ALA A 1 97 ? -7.613 9.416 11.166 1.00 87.62 97 ALA A CA 1
ATOM 777 C C . ALA A 1 97 ? -6.657 10.018 10.111 1.00 87.62 97 ALA A C 1
ATOM 779 O O . ALA A 1 97 ? -6.523 11.239 10.022 1.00 87.62 97 ALA A O 1
ATOM 780 N N . LEU A 1 98 ? -5.952 9.192 9.327 1.00 92.06 98 LEU A N 1
ATOM 781 C CA . LEU A 1 98 ? -5.072 9.686 8.258 1.00 92.06 98 LEU A CA 1
ATOM 782 C C . LEU A 1 98 ? -5.849 10.524 7.245 1.00 92.06 98 LEU A C 1
ATOM 784 O O . LEU A 1 98 ? -6.965 10.181 6.856 1.00 92.06 98 LEU A O 1
ATOM 788 N N . THR A 1 99 ? -5.227 11.581 6.744 1.00 95.81 99 THR A N 1
ATOM 789 C CA . THR A 1 99 ? -5.750 12.393 5.639 1.00 95.81 99 THR A CA 1
ATOM 790 C C . THR A 1 99 ? -5.472 11.741 4.283 1.00 95.81 99 THR A C 1
ATOM 792 O O . THR A 1 99 ? -4.588 10.894 4.154 1.00 95.81 99 THR A O 1
ATOM 795 N N . ASP A 1 100 ? -6.200 12.153 3.240 1.00 96.19 100 ASP A N 1
ATOM 796 C CA . ASP A 1 100 ? -5.975 11.640 1.877 1.00 96.19 100 ASP A CA 1
ATOM 797 C C . ASP A 1 100 ? -4.561 11.956 1.386 1.00 96.19 100 ASP A C 1
ATOM 799 O O . ASP A 1 100 ? -3.957 11.172 0.661 1.00 96.19 100 ASP A O 1
ATOM 803 N N . VAL A 1 101 ? -4.006 13.091 1.819 1.00 96.75 101 VAL A N 1
ATOM 804 C CA . VAL A 1 101 ? -2.625 13.483 1.519 1.00 96.75 101 VAL A CA 1
ATOM 805 C C . VAL A 1 101 ? -1.639 12.485 2.118 1.00 96.75 101 VAL A C 1
ATOM 807 O O . VAL A 1 101 ? -0.696 12.083 1.445 1.00 96.75 101 VAL A O 1
ATOM 810 N N . GLN A 1 102 ? -1.863 12.036 3.354 1.00 96.69 102 GLN A N 1
ATOM 811 C CA . GLN A 1 102 ? -0.994 11.042 3.983 1.00 96.69 102 GLN A CA 1
ATOM 812 C C . GLN A 1 102 ? -1.067 9.691 3.265 1.00 96.69 102 GLN A C 1
ATOM 814 O O . GLN A 1 102 ? -0.021 9.094 3.026 1.00 96.69 102 GLN A O 1
ATOM 819 N N . LEU A 1 103 ? -2.259 9.249 2.849 1.00 96.50 103 LEU A N 1
ATOM 820 C CA . LEU A 1 103 ? -2.416 8.030 2.044 1.00 96.50 103 LEU A CA 1
ATOM 821 C C . LEU A 1 103 ? -1.677 8.142 0.702 1.00 96.50 103 LEU A C 1
ATOM 823 O O . LEU A 1 103 ? -0.922 7.244 0.333 1.00 96.50 103 LEU A O 1
ATOM 827 N N . ARG A 1 104 ? -1.814 9.275 0.002 1.00 96.62 104 ARG A N 1
ATOM 828 C CA . ARG A 1 104 ? -1.078 9.533 -1.247 1.00 96.62 104 ARG A CA 1
ATOM 829 C C . ARG A 1 104 ? 0.430 9.536 -1.039 1.00 96.62 104 ARG A C 1
ATOM 831 O O . ARG A 1 104 ? 1.144 8.968 -1.857 1.00 96.62 104 ARG A O 1
ATOM 838 N N . ASN A 1 105 ? 0.915 10.135 0.047 1.00 97.44 105 ASN A N 1
ATOM 839 C CA . ASN A 1 105 ? 2.343 10.157 0.361 1.00 97.44 105 ASN A CA 1
ATOM 840 C C . ASN A 1 105 ? 2.897 8.747 0.586 1.00 97.44 105 ASN A C 1
ATOM 842 O O . ASN A 1 105 ? 4.012 8.469 0.158 1.00 97.44 105 ASN A O 1
ATOM 846 N N . MET A 1 106 ? 2.121 7.847 1.198 1.00 97.31 106 MET A N 1
ATOM 847 C CA . MET A 1 106 ? 2.526 6.448 1.370 1.00 97.31 106 MET A CA 1
ATOM 848 C C . MET A 1 106 ? 2.676 5.731 0.024 1.00 97.31 106 MET A C 1
ATOM 850 O O . MET A 1 106 ? 3.691 5.090 -0.244 1.00 97.31 106 MET A O 1
ATOM 854 N N . VAL A 1 107 ? 1.697 5.900 -0.868 1.00 97.06 107 VAL A N 1
ATOM 855 C CA . VAL A 1 107 ? 1.759 5.350 -2.230 1.00 97.06 107 VAL A CA 1
ATOM 856 C C . VAL A 1 107 ? 2.939 5.947 -3.011 1.00 97.06 107 VAL A C 1
ATOM 858 O O . VAL A 1 107 ? 3.695 5.223 -3.657 1.00 97.06 107 VAL A O 1
ATOM 861 N N . ALA A 1 108 ? 3.151 7.261 -2.903 1.00 96.19 108 ALA A N 1
ATOM 862 C CA . ALA A 1 108 ? 4.268 7.953 -3.538 1.00 96.19 108 ALA A CA 1
ATOM 863 C C . ALA A 1 108 ? 5.630 7.485 -3.001 1.00 96.19 108 ALA A C 1
ATOM 865 O O . ALA A 1 108 ? 6.596 7.413 -3.762 1.00 96.19 108 ALA A O 1
ATOM 866 N N . GLU A 1 109 ? 5.721 7.135 -1.716 1.00 95.69 109 GLU A N 1
ATOM 867 C CA . GLU A 1 109 ? 6.931 6.562 -1.130 1.00 95.69 109 GLU A CA 1
ATOM 868 C C . GLU A 1 109 ? 7.263 5.212 -1.778 1.00 95.69 109 GLU A C 1
ATOM 870 O O . GLU A 1 109 ? 8.401 5.013 -2.213 1.00 95.69 109 GLU A O 1
ATOM 875 N N . LEU A 1 110 ? 6.278 4.317 -1.923 1.00 94.75 110 LEU A N 1
ATOM 876 C CA . LEU A 1 110 ? 6.464 3.045 -2.629 1.00 94.75 110 LEU A CA 1
ATOM 877 C C . LEU A 1 110 ? 6.943 3.273 -4.071 1.00 94.75 110 LEU A C 1
ATOM 879 O O . LEU A 1 110 ? 7.949 2.701 -4.493 1.00 94.75 110 LEU A O 1
ATOM 883 N N . MET A 1 111 ? 6.258 4.152 -4.806 1.00 93.12 111 MET A N 1
ATOM 884 C CA . MET A 1 111 ? 6.608 4.499 -6.186 1.00 93.12 111 MET A CA 1
ATOM 885 C C . MET A 1 111 ? 8.030 5.049 -6.298 1.00 93.12 111 MET A C 1
ATOM 887 O O . MET A 1 111 ? 8.778 4.665 -7.195 1.00 93.12 111 MET A O 1
ATOM 891 N N . THR A 1 112 ? 8.425 5.924 -5.373 1.00 91.50 112 THR A N 1
ATOM 892 C CA . THR A 1 112 ? 9.775 6.496 -5.334 1.00 91.50 112 THR A CA 1
ATOM 893 C C . THR A 1 112 ? 10.813 5.403 -5.121 1.00 91.50 112 THR A C 1
ATOM 895 O O . THR A 1 112 ? 11.812 5.365 -5.834 1.00 91.50 112 THR A O 1
ATOM 898 N N . ARG A 1 113 ? 10.570 4.477 -4.186 1.00 89.19 113 ARG A N 1
ATOM 899 C CA . ARG A 1 113 ? 11.479 3.356 -3.908 1.00 89.19 113 ARG A CA 1
ATOM 900 C C . ARG A 1 113 ? 11.641 2.431 -5.111 1.00 89.19 113 ARG A C 1
ATOM 902 O O . ARG A 1 113 ? 12.770 2.042 -5.402 1.00 89.19 113 ARG A O 1
ATOM 909 N N . HIS A 1 114 ? 10.549 2.116 -5.806 1.00 88.69 114 HIS A N 1
ATOM 910 C CA . HIS A 1 114 ? 10.593 1.322 -7.034 1.00 88.69 114 HIS A CA 1
ATOM 911 C C . HIS A 1 114 ? 11.342 2.060 -8.154 1.00 88.69 114 HIS A C 1
ATOM 913 O O . HIS A 1 114 ? 12.217 1.493 -8.796 1.00 88.69 114 HIS A O 1
ATOM 919 N N . ASN A 1 115 ? 11.062 3.346 -8.375 1.00 86.25 115 ASN A N 1
ATOM 920 C CA . ASN A 1 115 ? 11.684 4.109 -9.464 1.00 86.25 115 ASN A CA 1
ATOM 921 C C . ASN A 1 115 ? 13.171 4.405 -9.227 1.00 86.25 115 ASN A C 1
ATOM 923 O O . ASN A 1 115 ? 13.914 4.589 -10.185 1.00 86.25 115 ASN A O 1
ATOM 927 N N . TYR A 1 116 ? 13.614 4.449 -7.968 1.00 79.31 116 TYR A N 1
ATOM 928 C CA . TYR A 1 116 ? 15.022 4.649 -7.618 1.00 79.31 116 TYR A CA 1
ATOM 929 C C . TYR A 1 116 ? 15.852 3.354 -7.711 1.00 79.31 116 TYR A C 1
ATOM 931 O O . TYR A 1 116 ? 17.026 3.342 -7.336 1.00 79.31 116 TYR A O 1
ATOM 939 N N . GLN A 1 117 ? 15.270 2.237 -8.165 1.00 70.38 117 GLN A N 1
ATOM 940 C CA . GLN A 1 117 ? 16.027 1.000 -8.308 1.00 70.38 117 GLN A CA 1
ATOM 941 C C . GLN A 1 117 ? 17.115 1.147 -9.392 1.00 70.38 117 GLN A C 1
ATOM 943 O O . GLN A 1 117 ? 16.808 1.573 -10.507 1.00 70.38 117 GLN A O 1
ATOM 948 N N . PRO A 1 118 ? 18.378 0.750 -9.128 1.00 57.94 118 PRO A N 1
ATOM 949 C CA . PRO A 1 118 ? 19.484 0.893 -10.086 1.00 57.94 118 PRO A CA 1
ATOM 950 C C . PRO A 1 118 ? 19.322 0.100 -11.396 1.00 57.94 118 PRO A C 1
ATOM 952 O O . PRO A 1 118 ? 20.182 0.185 -12.265 1.00 57.94 118 PRO A O 1
ATOM 955 N N . GLY A 1 119 ? 18.264 -0.710 -11.523 1.00 53.00 119 GLY A N 1
ATOM 956 C CA . GLY A 1 119 ? 17.959 -1.513 -12.709 1.00 53.00 119 GLY A CA 1
ATOM 957 C C . GLY A 1 119 ? 17.298 -0.736 -13.851 1.00 53.00 119 GLY A C 1
ATOM 958 O O . GLY A 1 119 ? 17.315 -1.217 -14.979 1.00 53.00 119 GLY A O 1
ATOM 959 N N . LEU A 1 120 ? 16.781 0.474 -13.604 1.00 48.03 120 LEU A N 1
ATOM 960 C CA . LEU A 1 120 ? 16.383 1.405 -14.667 1.00 48.03 120 LEU A CA 1
ATOM 961 C C . LEU A 1 120 ? 17.626 2.133 -15.196 1.00 48.03 120 LEU A C 1
ATOM 963 O O . LEU A 1 120 ? 17.746 3.355 -15.126 1.00 48.03 120 LEU A O 1
ATOM 967 N N . VAL A 1 121 ? 18.578 1.367 -15.732 1.00 40.81 121 VAL A N 1
ATOM 968 C CA . VAL A 1 121 ? 19.531 1.920 -16.690 1.00 40.81 121 VAL A CA 1
ATOM 969 C C . VAL A 1 121 ? 18.702 2.224 -17.930 1.00 40.81 121 VAL A C 1
ATOM 971 O O . VAL A 1 121 ? 18.453 1.352 -18.759 1.00 40.81 121 VAL A O 1
ATOM 974 N N . HIS A 1 122 ? 18.244 3.468 -18.063 1.00 40.56 122 HIS A N 1
ATOM 975 C CA . HIS A 1 122 ? 18.078 4.004 -19.401 1.00 40.56 122 HIS A CA 1
ATOM 976 C C . HIS A 1 122 ? 19.467 3.930 -20.029 1.00 40.56 122 HIS A C 1
ATOM 978 O O . HIS A 1 122 ? 20.332 4.750 -19.730 1.00 40.56 122 HIS A O 1
ATOM 984 N N . ILE A 1 123 ? 19.702 2.914 -20.858 1.00 37.88 123 ILE A N 1
ATOM 985 C CA . ILE A 1 123 ? 20.699 3.033 -21.911 1.00 37.88 123 ILE A CA 1
ATOM 986 C C . ILE A 1 123 ? 20.120 4.123 -22.811 1.00 37.88 123 ILE A C 1
ATOM 988 O O . ILE A 1 123 ? 19.320 3.856 -23.704 1.00 37.88 123 ILE A O 1
ATOM 992 N N . SER A 1 124 ? 20.398 5.383 -22.479 1.00 34.69 124 SER A N 1
ATOM 993 C CA . SER A 1 124 ? 20.358 6.430 -23.478 1.00 34.69 124 SER A CA 1
ATOM 994 C C . SER A 1 124 ? 21.531 6.120 -24.392 1.00 34.69 124 SER A C 1
ATOM 996 O O . SER A 1 124 ? 22.671 6.435 -24.056 1.00 34.69 124 SER A O 1
ATOM 998 N N . ASP A 1 125 ? 21.262 5.439 -25.501 1.00 38.00 125 ASP A N 1
ATOM 999 C CA . ASP A 1 125 ? 22.136 5.559 -26.658 1.00 38.00 125 ASP A CA 1
ATOM 1000 C C . ASP A 1 125 ? 22.078 7.029 -27.075 1.00 38.00 125 ASP A C 1
ATOM 1002 O O . ASP A 1 125 ? 21.083 7.512 -27.625 1.00 38.00 125 ASP A O 1
ATOM 1006 N N . SER A 1 126 ? 23.102 7.781 -26.692 1.00 38.38 126 SER A N 1
ATOM 1007 C CA . SER A 1 126 ? 23.406 9.122 -27.186 1.00 38.38 126 SER A CA 1
ATOM 1008 C C . SER A 1 126 ? 24.905 9.344 -27.082 1.00 38.38 126 SER A C 1
ATOM 1010 O O . SER A 1 126 ? 25.432 9.223 -25.954 1.00 38.38 126 SER A O 1
#

Radius of gyration: 16.32 Å; chains: 1; bounding box: 50×24×45 Å

Foldseek 3Di:
DVLVVVVCVLLVVVQVVVFVVLVVPADPVDFDWDDPVVQFWTWTRRDPQFIWIWGDPPPFIKIWTWHWDADPCPPVPVPDDDDGRDIDIDIDTDDSPDDSVRSVVSVVVSVVRVVRHPVPPPPPPD

Secondary structure (DSSP, 8-state):
-HHHHHHHHHHHHHHHHHHHHHGGGS-TT-SEEEEEGGGTEEEEEEETTEEEEEEE-SS-EEEEEEEEPP---SSTTTT----TT-EEEEEEEE-TT--HHHHHHHHHHHHHHHHT-TT-------

pLDDT: mean 84.35, std 18.78, range [34.69, 98.38]

Sequence (126 aa):
NEMLEQVRNRLLPMLQLVAEQYRPRVAEGYPVIVDAVPQGLVGLEIDPNYALYITTDGGQLYADYYYRSSRNDVRSSAMREKFSGSPVYDRRPISPALTDVQLRNMVAELMTRHNYQPGLVHISDS